Protein AF-A0A8J2Q4Z6-F1 (afdb_monomer_lite)

InterPro domains:
  IPR004403 Peptide chain release factor eRF1/aRF1 [PTHR10113] (3-67)
  IPR005142 eRF1 domain 3 [PF03465] (2-48)
  IPR029064 Ribosomal protein eL30-like superfamily [G3DSA:3.30.1330.30] (1-68)
  IPR029064 Ribosomal protein eL30-like superfamily [SSF55315] (2-66)

pLDDT: mean 82.53, std 12.83, range [39.0, 92.81]

Secondary structure (DSSP, 8-state):
--TTS-----SHHHHHHHHHTT--S-----TT---EEEEEE-TTT--EEEEEE-HHHHT-GGGT----

Radius of gyration: 15.65 Å; chains: 1; bounding box: 42×26×36 Å

Foldseek 3Di:
DVVPPPLDDDDDPRVVVCVVVVSDPDDDDDPPPQWDWDWDADPPPRDIDIDIDHPVRVVPCCVVDDDD

Sequence (68 aa):
MLKDSGKYVYGVTDTLQALEMGAIEILICWENLDIVRYQLKNPVTGEEKLLYLDPDQEKNKTHFTESS

Structure (mmCIF, N/CA/C/O backbone):
data_AF-A0A8J2Q4Z6-F1
#
_entry.id   AF-A0A8J2Q4Z6-F1
#
loop_
_atom_site.group_PDB
_atom_site.id
_atom_site.type_symbol
_atom_site.label_atom_id
_atom_site.label_alt_id
_atom_site.label_comp_id
_atom_site.label_asym_id
_atom_site.label_entity_id
_atom_site.label_seq_id
_atom_site.pdbx_PDB_ins_code
_atom_site.Cartn_x
_atom_site.Cartn_y
_atom_site.Cartn_z
_atom_site.occupancy
_atom_site.B_iso_or_equiv
_atom_site.auth_seq_id
_atom_site.auth_comp_id
_atom_site.auth_asym_id
_atom_site.auth_atom_id
_atom_site.pdbx_PDB_model_num
ATOM 1 N N . MET A 1 1 ? 19.152 6.941 -18.795 1.00 49.50 1 MET A N 1
ATOM 2 C CA . MET A 1 1 ? 18.236 6.410 -19.836 1.00 49.50 1 MET A CA 1
ATOM 3 C C . MET A 1 1 ? 16.988 5.778 -19.230 1.00 49.50 1 MET A C 1
ATOM 5 O O . MET A 1 1 ? 15.931 6.350 -19.431 1.00 49.50 1 MET A O 1
ATOM 9 N N . LEU A 1 2 ? 17.053 4.678 -18.456 1.00 56.12 2 LEU A N 1
ATOM 10 C CA . LEU A 1 2 ? 15.839 4.157 -17.786 1.00 56.12 2 LEU A CA 1
ATOM 11 C C . LEU A 1 2 ? 15.354 5.076 -16.644 1.00 56.12 2 LEU A C 1
ATOM 13 O O . LEU A 1 2 ? 14.157 5.304 -16.497 1.00 56.12 2 LEU A O 1
ATOM 17 N N . LYS A 1 3 ? 16.302 5.661 -15.894 1.00 55.50 3 LYS A N 1
ATOM 18 C CA . LYS A 1 3 ? 16.039 6.566 -14.760 1.00 55.50 3 LYS A CA 1
ATOM 19 C C . LYS A 1 3 ? 15.351 7.889 -15.132 1.00 55.50 3 LYS A C 1
ATOM 21 O O . LYS A 1 3 ? 14.795 8.526 -14.254 1.00 55.50 3 LYS A O 1
ATOM 26 N N . ASP A 1 4 ? 15.343 8.272 -16.409 1.00 54.97 4 ASP A N 1
ATOM 27 C CA . ASP A 1 4 ? 14.937 9.621 -16.838 1.00 54.97 4 ASP A CA 1
ATOM 28 C C . ASP A 1 4 ? 13.575 9.655 -17.548 1.00 54.97 4 ASP A C 1
ATOM 30 O O . ASP A 1 4 ? 13.117 10.715 -17.960 1.00 54.97 4 ASP A O 1
ATOM 34 N N . SER A 1 5 ? 12.918 8.502 -17.724 1.00 68.81 5 SER A N 1
ATOM 35 C CA . SER A 1 5 ? 11.641 8.428 -18.451 1.00 68.81 5 SER A CA 1
ATOM 36 C C . SER A 1 5 ? 10.405 8.695 -17.581 1.00 68.81 5 SER A C 1
ATOM 38 O O . SER A 1 5 ? 9.326 8.898 -18.130 1.00 68.81 5 SER A O 1
ATOM 40 N N . GLY A 1 6 ? 10.541 8.666 -16.247 1.00 73.56 6 GLY A N 1
ATOM 41 C CA . GLY A 1 6 ? 9.428 8.841 -15.300 1.00 73.56 6 GLY A CA 1
ATOM 42 C C . GLY A 1 6 ? 8.378 7.719 -15.315 1.00 73.56 6 GLY A C 1
ATOM 43 O O . GLY A 1 6 ? 7.333 7.858 -14.695 1.00 73.56 6 GLY A O 1
ATOM 44 N N . LYS A 1 7 ? 8.631 6.607 -16.020 1.00 83.88 7 LYS A N 1
ATOM 45 C CA . LYS A 1 7 ? 7.665 5.511 -16.232 1.00 83.88 7 LYS A CA 1
ATOM 46 C C . LYS A 1 7 ? 7.711 4.422 -15.155 1.00 83.88 7 LYS A C 1
ATOM 48 O O . LYS A 1 7 ? 7.492 3.252 -15.454 1.00 83.88 7 LYS A O 1
ATOM 53 N N . TYR A 1 8 ? 8.056 4.776 -13.923 1.00 87.25 8 TYR A N 1
ATOM 54 C CA . TYR A 1 8 ? 8.007 3.851 -12.796 1.00 87.25 8 TYR A CA 1
ATOM 55 C C . TYR A 1 8 ? 7.514 4.583 -11.551 1.00 87.25 8 TYR A C 1
ATOM 57 O O . TYR A 1 8 ? 7.862 5.738 -11.321 1.00 87.25 8 TYR A O 1
ATOM 65 N N . VAL A 1 9 ? 6.717 3.882 -10.754 1.00 90.25 9 VAL A N 1
ATOM 66 C CA . VAL A 1 9 ? 6.248 4.314 -9.435 1.00 90.25 9 VAL A CA 1
ATOM 67 C C . VAL A 1 9 ? 6.671 3.270 -8.410 1.00 90.25 9 VAL A C 1
ATOM 69 O O . VAL A 1 9 ? 6.931 2.117 -8.763 1.00 90.25 9 VAL A O 1
ATOM 72 N N . TYR A 1 10 ? 6.805 3.676 -7.154 1.00 89.56 10 TYR A N 1
ATOM 73 C CA . TYR A 1 10 ? 7.188 2.791 -6.059 1.00 89.56 10 TYR A CA 1
ATOM 74 C C . TYR A 1 10 ? 6.366 3.111 -4.815 1.00 89.56 10 TYR A C 1
ATOM 76 O O . TYR A 1 10 ? 5.856 4.213 -4.654 1.00 89.56 10 TYR A O 1
ATOM 84 N N . GLY A 1 11 ? 6.257 2.134 -3.917 1.00 88.06 11 GLY A N 1
ATOM 85 C CA . GLY A 1 11 ? 5.390 2.246 -2.748 1.00 88.06 11 GLY A CA 1
ATOM 86 C C . GLY A 1 11 ? 3.914 2.043 -3.094 1.00 88.06 11 GLY A C 1
ATOM 87 O O . GLY A 1 11 ? 3.499 2.112 -4.251 1.00 88.06 11 GLY A O 1
ATOM 88 N N . VAL A 1 12 ? 3.110 1.737 -2.077 1.00 88.81 12 VAL A N 1
ATOM 89 C CA . VAL A 1 12 ? 1.717 1.319 -2.284 1.00 88.81 12 VAL A CA 1
ATOM 90 C C . VAL A 1 12 ? 0.824 2.466 -2.737 1.00 88.81 12 VAL A C 1
ATOM 92 O O . VAL A 1 12 ? 0.036 2.267 -3.653 1.00 88.81 12 VAL A O 1
ATOM 95 N N . THR A 1 13 ? 0.982 3.667 -2.180 1.00 88.38 13 THR A N 1
ATOM 96 C CA . THR A 1 13 ? 0.147 4.825 -2.534 1.00 88.38 13 THR A CA 1
ATOM 97 C C . THR A 1 13 ? 0.249 5.177 -4.018 1.00 88.38 13 THR A C 1
ATOM 99 O O . THR A 1 13 ? -0.764 5.184 -4.714 1.00 88.38 13 THR A O 1
ATOM 102 N N . ASP A 1 14 ? 1.465 5.397 -4.520 1.00 90.69 14 ASP A N 1
ATOM 103 C CA . ASP A 1 14 ? 1.681 5.819 -5.909 1.00 90.69 14 ASP A CA 1
ATOM 104 C C . ASP A 1 14 ? 1.326 4.697 -6.893 1.00 90.69 14 ASP A C 1
ATOM 106 O O . ASP A 1 14 ? 0.780 4.949 -7.967 1.00 90.69 14 ASP A O 1
ATOM 110 N N . THR A 1 15 ? 1.577 3.441 -6.508 1.00 92.75 15 THR A N 1
ATOM 111 C CA . THR A 1 15 ? 1.204 2.272 -7.316 1.00 92.75 15 THR A CA 1
ATOM 112 C C . THR A 1 15 ? -0.312 2.125 -7.416 1.00 92.75 15 THR A C 1
ATOM 114 O O . THR A 1 15 ? -0.827 1.893 -8.505 1.00 92.75 15 THR A O 1
ATOM 117 N N . LEU A 1 16 ? -1.054 2.290 -6.318 1.00 91.19 16 LEU A N 1
ATOM 118 C CA . LEU A 1 16 ? -2.517 2.219 -6.344 1.00 91.19 16 LEU A CA 1
ATOM 119 C C . LEU A 1 16 ? -3.126 3.363 -7.156 1.00 91.19 16 LEU A C 1
ATOM 121 O O . LEU A 1 16 ? -4.003 3.110 -7.974 1.00 91.19 16 LEU A O 1
ATOM 125 N N . GLN A 1 17 ? -2.619 4.590 -7.008 1.00 90.81 17 GLN A N 1
ATOM 126 C CA . GLN A 1 17 ? -3.070 5.725 -7.823 1.00 90.81 17 GLN A CA 1
ATOM 127 C C . GLN A 1 17 ? -2.812 5.488 -9.315 1.00 90.81 17 GLN A C 1
ATOM 129 O O . GLN A 1 17 ? -3.700 5.681 -10.144 1.00 90.81 17 GLN A O 1
ATOM 134 N N . ALA A 1 18 ? -1.620 5.007 -9.676 1.00 91.69 18 ALA A N 1
ATOM 135 C CA . ALA A 1 18 ? -1.305 4.674 -11.061 1.00 91.69 18 ALA A CA 1
ATOM 136 C C . ALA A 1 18 ? -2.174 3.520 -11.596 1.00 91.69 18 ALA A C 1
ATOM 138 O O . ALA A 1 18 ? -2.526 3.517 -12.779 1.00 91.69 18 ALA A O 1
ATOM 139 N N . LEU A 1 19 ? -2.548 2.562 -10.739 1.00 91.88 19 LEU A N 1
ATOM 140 C CA . LEU A 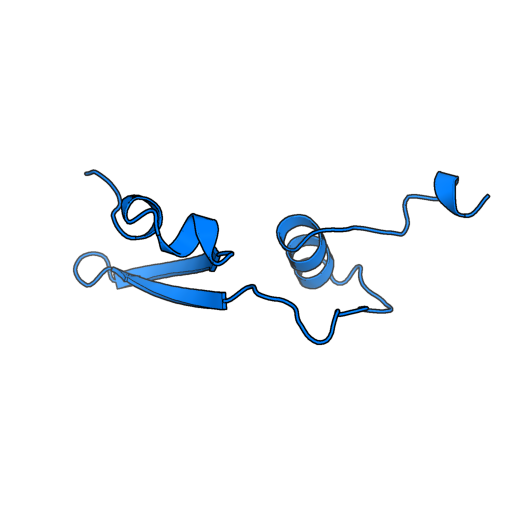1 19 ? -3.462 1.474 -11.087 1.00 91.88 19 LEU A CA 1
ATOM 141 C C . LEU A 1 19 ? -4.882 1.997 -11.351 1.00 91.88 19 LEU A C 1
ATOM 143 O O . LEU A 1 19 ? -5.484 1.623 -12.354 1.00 91.88 19 LEU A O 1
ATOM 147 N N . GLU A 1 20 ? -5.392 2.897 -10.506 1.00 90.25 20 GLU A N 1
ATOM 148 C CA . GLU A 1 20 ? -6.702 3.548 -10.674 1.00 90.25 20 GLU A CA 1
ATOM 149 C C . GLU A 1 20 ? -6.769 4.400 -11.947 1.00 90.25 20 GLU A C 1
ATOM 151 O O . GLU A 1 20 ? -7.793 4.434 -12.628 1.00 90.25 20 GLU A O 1
ATOM 156 N N . MET A 1 21 ? -5.660 5.043 -12.313 1.00 92.44 21 MET A N 1
ATOM 157 C CA . MET A 1 21 ? -5.531 5.810 -13.555 1.00 92.44 21 MET A CA 1
ATOM 158 C C . MET A 1 21 ? -5.336 4.933 -14.803 1.00 92.44 21 MET A C 1
ATOM 160 O O . MET A 1 21 ? -5.316 5.460 -15.916 1.00 92.44 21 MET A O 1
ATOM 164 N N . GLY A 1 22 ? -5.160 3.615 -14.649 1.00 92.75 22 GLY A N 1
ATOM 165 C CA . GLY A 1 22 ? -4.882 2.694 -15.756 1.00 92.75 22 GLY A CA 1
ATOM 166 C C . GLY A 1 22 ? -3.503 2.888 -16.399 1.00 92.75 22 GLY A C 1
ATOM 167 O O . GLY A 1 22 ? -3.306 2.521 -17.554 1.00 92.75 22 GLY A O 1
ATOM 168 N N . ALA A 1 23 ? -2.550 3.483 -15.675 1.00 92.81 23 ALA A N 1
ATOM 169 C CA . ALA A 1 23 ? -1.211 3.801 -16.175 1.00 92.81 23 ALA A CA 1
ATOM 170 C C . ALA A 1 23 ? -0.199 2.648 -16.011 1.00 92.81 23 ALA A C 1
ATOM 172 O O . ALA A 1 23 ? 0.926 2.743 -16.503 1.00 92.81 23 ALA A O 1
ATOM 173 N N . ILE A 1 24 ? -0.576 1.570 -15.312 1.00 91.50 24 ILE A N 1
ATOM 174 C CA . ILE A 1 24 ? 0.291 0.416 -15.048 1.00 91.50 24 ILE A CA 1
ATOM 175 C C . ILE A 1 24 ? 0.126 -0.641 -16.139 1.00 91.50 24 ILE A C 1
ATOM 177 O O . ILE A 1 24 ? -0.940 -1.228 -16.297 1.00 91.50 24 ILE A O 1
ATOM 181 N N . GLU A 1 25 ? 1.224 -0.936 -16.830 1.00 92.69 25 GLU A N 1
ATOM 182 C CA . GLU A 1 25 ? 1.323 -2.068 -17.759 1.00 92.69 25 GLU A CA 1
ATOM 183 C C . GLU A 1 25 ? 1.849 -3.332 -17.060 1.00 92.69 25 GLU A C 1
ATOM 185 O O . GLU A 1 25 ? 1.331 -4.427 -17.263 1.00 92.69 25 GLU A O 1
ATOM 190 N N . ILE A 1 26 ? 2.866 -3.179 -16.203 1.00 92.06 26 ILE A N 1
ATOM 191 C CA . ILE A 1 26 ? 3.509 -4.276 -15.472 1.00 92.06 26 ILE A CA 1
ATOM 192 C C . ILE A 1 26 ? 3.527 -3.928 -13.984 1.00 92.06 26 ILE A C 1
ATOM 194 O O . ILE A 1 26 ? 4.145 -2.943 -13.581 1.00 92.06 26 ILE A O 1
ATOM 198 N N . LEU A 1 27 ? 2.881 -4.763 -13.169 1.00 92.12 27 LEU A N 1
ATOM 199 C CA . LEU A 1 27 ? 2.909 -4.672 -11.711 1.00 92.12 27 LEU A CA 1
ATOM 200 C C . LEU A 1 27 ? 3.889 -5.707 -11.150 1.00 92.12 27 LEU A C 1
ATOM 202 O O . LEU A 1 27 ? 3.739 -6.904 -11.390 1.00 92.12 27 LEU A O 1
ATOM 206 N N . ILE A 1 28 ? 4.881 -5.245 -10.392 1.00 92.19 28 ILE A N 1
ATOM 207 C CA . ILE A 1 28 ? 5.850 -6.105 -9.708 1.00 92.19 28 ILE A CA 1
ATOM 208 C C . ILE A 1 28 ? 5.549 -6.046 -8.213 1.00 92.19 28 ILE A C 1
ATOM 210 O O . ILE A 1 28 ? 5.655 -4.985 -7.599 1.00 92.19 28 ILE A O 1
ATOM 214 N N . CYS A 1 29 ? 5.189 -7.186 -7.630 1.00 91.44 29 CYS A N 1
ATOM 215 C CA . CYS A 1 29 ? 4.947 -7.320 -6.198 1.00 91.44 29 CYS A CA 1
ATOM 216 C C . CYS A 1 29 ? 6.040 -8.174 -5.562 1.00 91.44 29 CYS A C 1
ATOM 218 O O . CYS A 1 29 ? 6.475 -9.173 -6.137 1.00 91.44 29 CYS A O 1
ATOM 220 N N . TRP A 1 30 ? 6.466 -7.785 -4.364 1.00 90.69 30 TRP A N 1
ATOM 221 C CA . TRP A 1 30 ? 7.323 -8.634 -3.551 1.00 90.69 30 TRP A CA 1
ATOM 222 C C . TRP A 1 30 ? 6.477 -9.699 -2.847 1.00 90.69 30 TRP A C 1
ATOM 224 O O . TRP A 1 30 ? 5.363 -9.414 -2.418 1.00 90.69 30 TRP A O 1
ATOM 234 N N . GLU A 1 31 ? 6.992 -10.925 -2.745 1.00 88.94 31 GLU A N 1
ATOM 235 C CA . GLU A 1 31 ? 6.247 -12.054 -2.173 1.00 88.94 31 GLU A CA 1
ATOM 236 C C . GLU A 1 31 ? 5.917 -11.856 -0.688 1.00 88.94 31 GLU A C 1
ATOM 238 O O . GLU A 1 31 ? 4.830 -12.214 -0.248 1.00 88.94 31 GLU A O 1
ATOM 243 N N . ASN A 1 32 ? 6.825 -11.228 0.062 1.00 89.44 32 ASN A N 1
ATOM 244 C CA . ASN A 1 32 ? 6.660 -10.930 1.481 1.00 89.44 32 ASN A CA 1
ATOM 245 C C . ASN A 1 32 ? 6.261 -9.460 1.690 1.00 89.44 32 ASN A C 1
ATOM 247 O O . ASN A 1 32 ? 6.861 -8.740 2.488 1.00 89.44 32 ASN A O 1
ATOM 251 N N . LEU A 1 33 ? 5.304 -8.973 0.895 1.00 88.44 33 LEU A N 1
ATOM 252 C CA . LEU A 1 33 ? 4.776 -7.623 1.057 1.00 88.44 33 LEU A CA 1
ATOM 253 C C . LEU A 1 33 ? 3.878 -7.566 2.297 1.00 88.44 33 LEU A C 1
ATOM 255 O O . LEU A 1 33 ? 2.705 -7.932 2.247 1.00 88.44 33 LEU A O 1
ATOM 259 N N . ASP A 1 34 ? 4.435 -7.062 3.390 1.00 88.56 34 ASP A N 1
ATOM 260 C CA . ASP A 1 34 ? 3.739 -6.893 4.664 1.00 88.56 34 ASP A CA 1
ATOM 261 C C . ASP A 1 34 ? 2.861 -5.634 4.632 1.00 88.56 34 ASP A C 1
ATOM 263 O O . ASP A 1 34 ? 3.155 -4.635 5.279 1.00 88.56 34 ASP A O 1
ATOM 267 N N . ILE A 1 35 ? 1.816 -5.626 3.803 1.00 89.75 35 ILE A N 1
ATOM 268 C CA . ILE A 1 35 ? 0.831 -4.537 3.757 1.00 89.75 35 ILE A CA 1
ATOM 269 C C . ILE A 1 35 ? -0.565 -5.141 3.710 1.00 89.75 35 ILE A C 1
ATOM 271 O O . ILE A 1 35 ? -0.877 -5.956 2.839 1.00 89.75 35 ILE A O 1
ATOM 275 N N . VAL A 1 36 ? -1.427 -4.708 4.627 1.00 89.62 36 VAL A N 1
ATOM 276 C CA . VAL A 1 36 ? -2.795 -5.210 4.762 1.00 89.62 36 VAL A CA 1
ATOM 277 C C . VAL A 1 36 ? -3.791 -4.149 4.306 1.00 89.62 36 VAL A C 1
ATOM 279 O O . VAL A 1 36 ? -3.707 -2.975 4.673 1.00 89.62 36 VAL A O 1
ATOM 282 N N . ARG A 1 37 ? -4.766 -4.57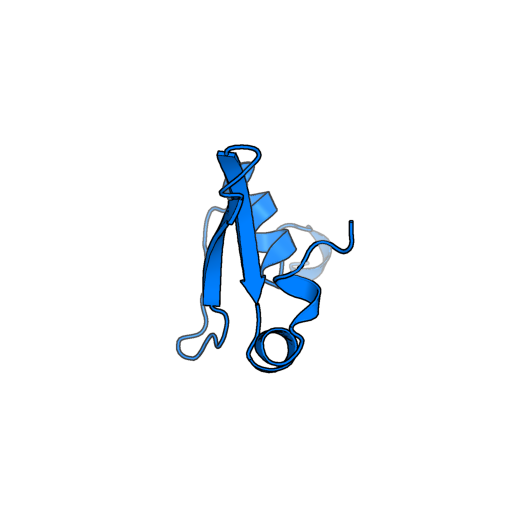2 3.492 1.00 91.12 37 ARG A N 1
ATOM 283 C CA . ARG A 1 37 ? -5.884 -3.736 3.044 1.00 91.12 37 ARG A CA 1
ATOM 284 C C . ARG A 1 37 ? -7.063 -3.888 4.001 1.00 91.12 37 ARG A C 1
ATOM 286 O O . ARG A 1 37 ? -7.687 -4.946 4.058 1.00 91.12 37 ARG A O 1
ATOM 293 N N . TYR A 1 38 ? -7.418 -2.803 4.673 1.00 89.19 38 TYR A N 1
ATOM 294 C CA . TYR A 1 38 ? -8.588 -2.709 5.537 1.00 89.19 38 TYR A CA 1
ATOM 295 C C . TYR A 1 38 ? -9.710 -1.932 4.854 1.00 89.19 38 TYR A C 1
ATOM 297 O O . TYR A 1 38 ? -9.484 -0.867 4.282 1.00 89.19 38 TYR A O 1
ATOM 305 N N . GLN A 1 39 ? -10.934 -2.444 4.960 1.00 89.06 39 GLN A N 1
ATOM 306 C CA . GLN A 1 39 ? -12.150 -1.716 4.612 1.00 89.06 39 GLN A CA 1
ATOM 307 C C . GLN A 1 39 ? -12.913 -1.437 5.903 1.00 89.06 39 GLN A C 1
ATOM 309 O O . GLN A 1 39 ? -13.420 -2.352 6.551 1.00 89.06 39 GLN A O 1
ATOM 314 N N . LEU A 1 40 ? -12.946 -0.171 6.299 1.00 88.12 40 LEU A N 1
ATOM 315 C CA . LEU A 1 40 ? -13.681 0.299 7.462 1.00 88.12 40 LEU A CA 1
ATOM 316 C C . LEU A 1 40 ? -15.023 0.852 7.007 1.00 88.12 40 LEU A C 1
ATOM 318 O O . LEU A 1 40 ? -15.100 1.551 6.000 1.00 88.12 40 LEU A O 1
ATOM 322 N N . LYS A 1 41 ? -16.070 0.563 7.774 1.00 88.12 41 LYS A N 1
ATOM 323 C CA . LYS A 1 41 ? -17.403 1.117 7.562 1.00 88.12 41 LYS A CA 1
ATOM 324 C C . LYS A 1 41 ? -17.830 1.868 8.809 1.00 88.12 41 LYS A C 1
ATOM 326 O O . LYS A 1 41 ? -17.877 1.277 9.888 1.00 88.12 41 LYS A O 1
ATOM 331 N N . ASN A 1 42 ? -18.149 3.148 8.664 1.00 84.88 42 ASN A N 1
ATOM 332 C CA . ASN A 1 42 ? -18.699 3.943 9.749 1.00 84.88 42 ASN A CA 1
ATOM 333 C C . ASN A 1 42 ? -20.148 3.489 10.005 1.00 84.88 42 ASN A C 1
ATOM 335 O O . ASN A 1 42 ? -20.991 3.610 9.114 1.00 84.88 42 ASN A O 1
ATOM 339 N N . PRO A 1 43 ? -20.475 2.962 11.197 1.00 84.38 43 PRO A N 1
ATOM 340 C CA . PRO A 1 43 ? -21.816 2.460 11.481 1.00 84.38 43 PRO A CA 1
ATOM 341 C C . PRO A 1 43 ? -22.871 3.571 11.594 1.00 84.38 43 PRO A C 1
ATOM 343 O O . PRO A 1 43 ? -24.059 3.275 11.512 1.00 84.38 43 PRO A O 1
ATOM 346 N N . VAL A 1 44 ? -22.457 4.828 11.789 1.00 87.25 44 VAL A N 1
ATOM 347 C CA . VAL A 1 44 ? -23.354 5.977 11.976 1.00 87.25 44 VAL A CA 1
ATOM 348 C C . VAL A 1 44 ? -23.623 6.692 10.654 1.00 87.25 44 VAL A C 1
ATOM 350 O O . VAL A 1 44 ? -24.781 6.934 10.324 1.00 87.25 44 VAL A O 1
ATOM 353 N N . THR A 1 45 ? -22.578 7.018 9.885 1.00 87.75 45 THR A N 1
ATOM 354 C CA . THR A 1 45 ? -22.716 7.731 8.596 1.00 87.75 45 THR A CA 1
ATOM 355 C C . THR A 1 45 ? -22.893 6.784 7.411 1.00 87.75 45 THR A C 1
ATOM 357 O O . THR A 1 45 ? -23.379 7.191 6.360 1.00 87.75 45 THR A O 1
ATOM 360 N N . GLY A 1 46 ? -22.523 5.509 7.570 1.00 87.38 46 GLY A N 1
ATOM 361 C CA . GLY A 1 46 ? -22.503 4.524 6.490 1.00 87.38 46 GLY A CA 1
ATOM 362 C C . GLY A 1 46 ? -21.308 4.657 5.544 1.00 87.38 46 GLY A C 1
ATOM 363 O O . GLY A 1 46 ? -21.206 3.858 4.616 1.00 87.38 46 GLY A O 1
ATOM 364 N N . GLU A 1 47 ? -20.415 5.625 5.767 1.00 88.88 47 GLU A N 1
ATOM 365 C CA . GLU A 1 47 ? -19.249 5.871 4.916 1.00 88.88 47 GLU A CA 1
ATOM 366 C C . GLU A 1 47 ? -18.240 4.725 4.981 1.00 88.88 47 GLU A C 1
ATOM 368 O O . GLU A 1 47 ? -17.988 4.144 6.040 1.00 88.88 47 GLU A O 1
ATOM 373 N N . GLU A 1 48 ? -17.641 4.419 3.833 1.00 89.44 48 GLU A N 1
ATOM 374 C CA . GLU A 1 48 ? -16.611 3.396 3.706 1.00 89.44 48 GLU A CA 1
ATOM 375 C C . GLU A 1 48 ? -15.247 4.040 3.471 1.00 89.44 48 GLU A C 1
ATOM 377 O O . GLU A 1 48 ? -15.093 4.927 2.632 1.00 89.44 48 GLU A O 1
ATOM 382 N N . LYS A 1 49 ? -14.239 3.566 4.203 1.00 87.19 49 LYS A N 1
ATOM 383 C CA . LYS A 1 49 ? -12.856 4.029 4.106 1.00 87.19 49 LYS A CA 1
ATOM 384 C C . LYS A 1 49 ? -11.937 2.846 3.857 1.00 87.19 49 LYS A C 1
ATOM 386 O O . LYS A 1 49 ? -11.979 1.852 4.580 1.00 87.19 49 LYS A O 1
ATOM 391 N N . LEU A 1 50 ? -11.092 2.968 2.841 1.00 88.50 50 LEU A N 1
ATOM 392 C CA . LEU A 1 50 ? -10.043 1.999 2.547 1.00 88.50 50 LEU A CA 1
ATOM 393 C C . LEU A 1 50 ? -8.722 2.476 3.149 1.00 88.50 50 LEU A C 1
ATOM 395 O O . LEU A 1 50 ? -8.337 3.629 2.965 1.00 88.50 50 LEU A O 1
ATOM 399 N N . LEU A 1 51 ? -8.037 1.585 3.860 1.00 88.19 51 LEU A N 1
ATOM 400 C CA . LEU A 1 51 ? -6.707 1.815 4.418 1.00 88.19 51 LEU A CA 1
ATOM 401 C C . LEU A 1 51 ? -5.757 0.717 3.942 1.00 88.19 51 LEU A C 1
ATOM 403 O O . LEU A 1 51 ? -6.145 -0.446 3.846 1.00 88.19 51 LEU A O 1
ATOM 407 N N . TYR A 1 52 ? -4.509 1.093 3.687 1.00 89.81 52 TYR A N 1
ATOM 408 C CA . TYR A 1 52 ? -3.414 0.185 3.364 1.00 89.81 52 TYR A CA 1
ATOM 409 C C . TYR A 1 52 ? -2.320 0.444 4.391 1.00 89.81 52 TYR A C 1
ATOM 411 O O . TYR A 1 52 ? -1.708 1.509 4.352 1.00 89.81 52 TYR A O 1
ATOM 419 N N . LEU A 1 53 ? -2.151 -0.468 5.347 1.00 87.81 53 LEU A N 1
ATOM 420 C CA . LEU A 1 53 ? -1.277 -0.265 6.503 1.00 87.81 53 LEU A CA 1
ATOM 421 C C . LEU A 1 53 ? -0.161 -1.306 6.510 1.00 87.81 53 LEU A C 1
ATOM 423 O O . LEU A 1 53 ? -0.397 -2.476 6.206 1.00 87.81 53 LEU A O 1
ATOM 427 N N . ASP A 1 54 ? 1.039 -0.863 6.867 1.00 87.88 54 ASP A N 1
ATOM 428 C CA . ASP A 1 54 ? 2.146 -1.741 7.246 1.00 87.88 54 ASP A CA 1
ATOM 429 C C . ASP A 1 54 ? 2.039 -2.152 8.738 1.00 87.88 54 ASP A C 1
ATOM 431 O O . ASP A 1 54 ? 1.309 -1.506 9.503 1.00 87.88 54 ASP A O 1
ATOM 435 N N . PRO A 1 55 ? 2.767 -3.190 9.198 1.00 84.12 55 PRO A N 1
ATOM 436 C CA . PRO A 1 55 ? 2.679 -3.696 10.569 1.00 84.12 55 PRO A CA 1
ATOM 437 C C . PRO A 1 55 ? 3.029 -2.676 11.656 1.00 84.12 55 PRO A C 1
ATOM 439 O O . PRO A 1 55 ? 2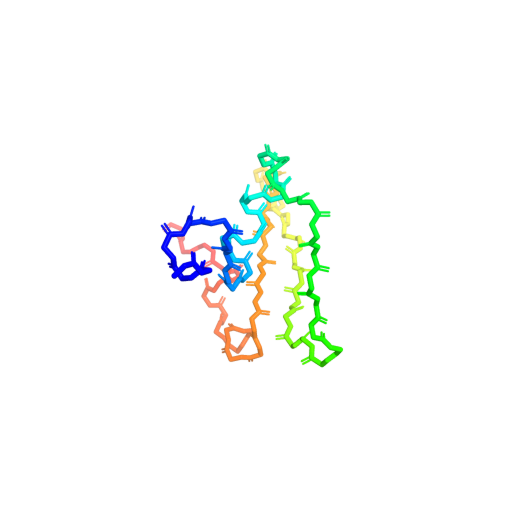.640 -2.843 12.817 1.00 84.12 55 PRO A O 1
ATOM 442 N N . ASP A 1 56 ? 3.792 -1.633 11.331 1.00 83.31 56 ASP A N 1
ATOM 443 C CA . ASP A 1 56 ? 4.116 -0.571 12.278 1.00 83.31 56 ASP A CA 1
ATOM 444 C C . ASP A 1 56 ? 2.985 0.459 12.359 1.00 83.31 56 ASP A C 1
ATOM 446 O O . ASP A 1 56 ? 2.660 0.924 13.457 1.00 83.31 56 ASP A O 1
ATOM 450 N N . GLN A 1 57 ? 2.310 0.744 11.244 1.00 80.88 57 GLN A N 1
ATOM 451 C CA . GLN A 1 57 ? 1.098 1.569 11.207 1.00 80.88 57 GLN A CA 1
ATOM 452 C C . GLN A 1 57 ? -0.115 0.883 11.841 1.00 80.88 57 GLN A C 1
ATOM 454 O O . GLN A 1 57 ? -0.907 1.549 12.509 1.00 80.88 57 GLN A O 1
ATOM 459 N N . GLU A 1 58 ? -0.244 -0.439 11.717 1.00 78.06 58 GLU A N 1
ATOM 460 C CA . GLU A 1 58 ? -1.311 -1.221 12.363 1.00 78.06 58 GLU A CA 1
ATOM 461 C C . GLU A 1 58 ? -1.320 -1.063 13.890 1.00 78.06 58 GLU A C 1
ATOM 463 O O . GLU A 1 58 ? -2.381 -1.024 14.519 1.00 78.06 58 GLU A O 1
ATOM 468 N N . LYS A 1 59 ? -0.140 -0.921 14.508 1.00 76.44 59 LYS A N 1
ATOM 469 C CA . LYS A 1 59 ? -0.011 -0.708 15.961 1.00 76.44 59 LYS A CA 1
ATOM 470 C C . LYS A 1 59 ? -0.596 0.635 16.397 1.00 76.44 59 LYS A C 1
ATOM 472 O O . LYS A 1 59 ? -0.976 0.796 17.561 1.00 76.44 59 LY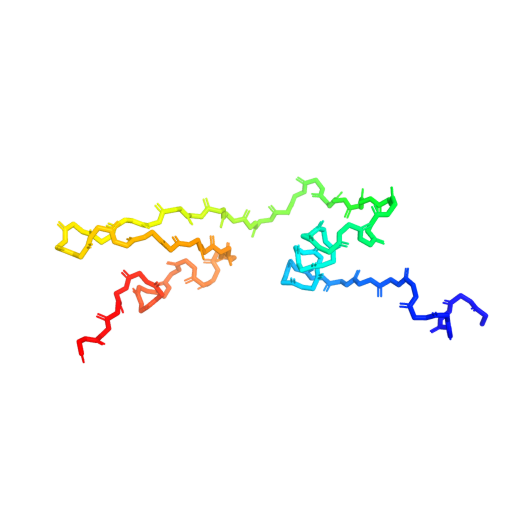S A O 1
ATOM 477 N N . ASN A 1 60 ? -0.681 1.601 15.486 1.00 75.56 60 ASN A N 1
ATOM 478 C CA . ASN A 1 60 ? -1.189 2.926 15.777 1.00 75.56 60 ASN A CA 1
ATOM 479 C C . ASN A 1 60 ? -2.710 3.000 15.556 1.00 75.56 60 ASN A C 1
ATOM 481 O O . ASN A 1 60 ? -3.214 3.259 14.464 1.00 75.56 60 ASN A O 1
ATOM 485 N N . LYS A 1 61 ? -3.456 2.843 16.655 1.00 69.00 61 LYS A N 1
ATOM 486 C CA . LYS A 1 61 ? -4.930 2.857 16.670 1.00 69.00 61 LYS A CA 1
ATOM 487 C C . LYS A 1 61 ? -5.564 4.153 16.154 1.00 69.00 61 LYS A C 1
ATOM 489 O O . LYS A 1 61 ? -6.740 4.128 15.805 1.00 69.00 61 LYS A O 1
ATOM 494 N N . THR A 1 62 ? -4.814 5.255 16.058 1.00 71.38 62 THR A N 1
ATOM 495 C CA . THR A 1 62 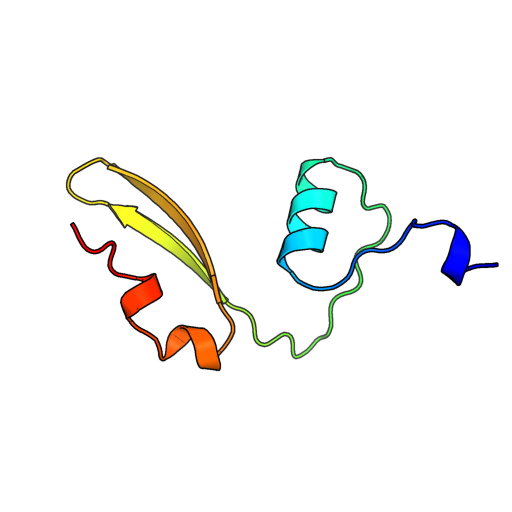? -5.341 6.516 15.503 1.00 71.38 62 THR A CA 1
ATOM 496 C C . THR A 1 62 ? -5.736 6.411 14.031 1.00 71.38 62 THR A C 1
ATOM 498 O O . THR A 1 62 ? -6.616 7.145 13.597 1.00 71.38 62 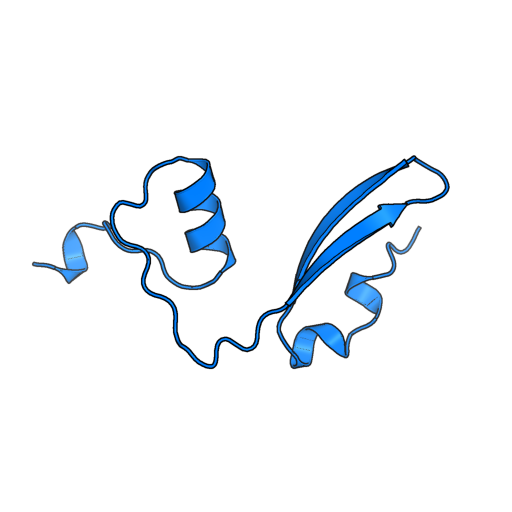THR A O 1
ATOM 501 N N . HIS A 1 63 ? -5.186 5.461 13.268 1.00 66.62 63 HIS A N 1
ATOM 502 C CA . HIS A 1 63 ? -5.615 5.233 11.882 1.00 66.62 63 HIS A CA 1
ATOM 503 C C . HIS A 1 63 ? -7.022 4.623 11.774 1.00 66.62 63 HIS A C 1
ATOM 505 O O . HIS A 1 63 ? -7.666 4.754 10.734 1.00 66.62 63 HIS A O 1
ATOM 511 N N . PHE A 1 64 ? -7.515 3.997 12.848 1.00 65.69 64 PHE A N 1
ATOM 512 C CA . PHE A 1 64 ? -8.826 3.344 12.910 1.00 65.69 64 PHE A CA 1
ATOM 513 C C . PHE A 1 64 ? -9.902 4.194 13.596 1.00 65.69 64 PHE A C 1
ATOM 515 O O . PHE A 1 64 ? -11.084 3.870 13.508 1.00 65.69 64 PHE A O 1
ATOM 522 N N . THR A 1 65 ? -9.513 5.272 14.278 1.00 63.62 65 THR A N 1
ATOM 523 C CA . THR A 1 65 ? -10.431 6.178 14.972 1.00 63.62 65 THR A CA 1
ATOM 524 C C . THR A 1 65 ? -10.289 7.574 14.383 1.00 63.62 65 THR A C 1
ATOM 526 O O . THR A 1 65 ? -9.302 8.255 14.656 1.00 63.62 65 THR A O 1
ATOM 529 N N . GLU A 1 66 ? -11.269 8.023 13.598 1.00 56.41 66 GLU A N 1
ATOM 530 C CA . GLU A 1 66 ? -11.421 9.460 13.370 1.00 56.41 66 GLU A CA 1
ATOM 531 C C . GLU A 1 66 ? -11.750 10.106 14.717 1.00 56.41 66 GLU A C 1
ATOM 533 O O . GLU A 1 66 ? -12.796 9.842 15.314 1.00 56.41 66 GLU A O 1
ATOM 538 N N . SER A 1 67 ? -10.806 10.892 15.233 1.00 47.81 67 SER A N 1
ATOM 539 C CA . SER A 1 67 ? -11.090 11.840 16.301 1.00 47.81 67 SER A CA 1
ATOM 540 C C . SER A 1 67 ? -12.158 12.788 15.769 1.00 47.81 67 SER A C 1
ATOM 542 O O . SER A 1 67 ? -11.960 13.399 14.721 1.00 47.81 67 SER A O 1
ATOM 544 N N . SER A 1 68 ? -13.287 12.809 16.472 1.00 39.00 68 SER A N 1
ATOM 545 C CA . SER A 1 68 ? -14.467 13.640 16.217 1.00 39.00 68 SER A CA 1
ATOM 546 C C . SER A 1 68 ? -14.155 15.102 15.914 1.00 39.00 68 SER A C 1
ATOM 548 O O . SER A 1 68 ? -13.170 15.624 16.486 1.00 39.00 68 SER A O 1
#

Organism: NCBI:txid2874296